Protein AF-A0A0L7LVU3-F1 (afdb_monomer_lite)

Sequence (121 aa):
KVVQPSPSNSGGHVGEEEDHNEGEGEHEEEEEHEEDDDVEDDDTYNKDDLEDEDLCKHNNGDCGDDKLCEYVGNRRVKCKCKEGYKLEGIECVELLSLASSSLNVIFNSFITIFVVILLIN

Foldseek 3Di:
DDDDDDDDPDDDDDDDDDDDDDDDDDDDDDDDDDDDDDDPPPPPPVVPPPPFDQCCVPPNVVLDDQWHWDRPTPSDIDTDGDPQWDDDPSDTHGPVVVVPPVVCVVVVVVVVVVVVVVVVD

Structure (mmCIF, N/CA/C/O backbone):
data_AF-A0A0L7LVU3-F1
#
_entry.id   AF-A0A0L7LVU3-F1
#
loop_
_atom_site.group_PDB
_atom_site.id
_atom_site.type_symbol
_atom_site.label_atom_id
_atom_site.label_alt_id
_atom_site.label_comp_id
_atom_site.label_asym_id
_atom_site.label_entity_id
_atom_site.label_seq_id
_atom_site.pdbx_PDB_ins_code
_atom_site.Cartn_x
_atom_site.Cartn_y
_atom_site.Cartn_z
_atom_site.occupancy
_atom_site.B_iso_or_equiv
_atom_site.auth_seq_id
_atom_site.auth_comp_id
_atom_site.auth_asym_id
_atom_site.auth_atom_id
_atom_site.pdbx_PDB_model_num
ATOM 1 N N . LYS A 1 1 ? 14.459 1.533 21.193 1.00 42.19 1 LYS A N 1
ATOM 2 C CA . LYS A 1 1 ? 14.838 1.702 19.772 1.00 42.19 1 LYS A CA 1
ATOM 3 C C . LYS A 1 1 ? 13.868 2.730 19.208 1.00 42.19 1 LYS A C 1
ATOM 5 O O . LYS A 1 1 ? 12.722 2.388 18.974 1.00 42.19 1 LYS A O 1
ATOM 10 N N . VAL A 1 2 ? 14.260 4.002 19.220 1.00 36.25 2 VAL A N 1
ATOM 11 C CA . VAL A 1 2 ? 13.403 5.119 18.800 1.00 36.25 2 VAL A CA 1
ATOM 12 C C . VAL A 1 2 ? 13.668 5.320 17.314 1.00 36.25 2 VAL A C 1
ATOM 14 O O . VAL A 1 2 ? 14.805 5.597 16.944 1.00 36.25 2 VAL A O 1
ATOM 17 N N . VAL A 1 3 ? 12.661 5.078 16.476 1.00 47.81 3 VAL A N 1
ATOM 18 C CA . VAL A 1 3 ? 12.715 5.379 15.041 1.00 47.81 3 VAL A CA 1
ATOM 19 C C . VAL A 1 3 ? 12.427 6.870 14.901 1.00 47.81 3 VAL A C 1
ATOM 21 O O . VAL A 1 3 ? 11.377 7.342 15.327 1.00 47.81 3 VAL A O 1
ATOM 24 N N . GLN A 1 4 ? 13.407 7.614 14.398 1.00 38.41 4 GLN A N 1
ATOM 25 C CA . GLN A 1 4 ? 13.242 9.017 14.033 1.00 38.41 4 GLN A CA 1
ATOM 26 C C . GLN A 1 4 ? 12.488 9.098 12.695 1.00 38.41 4 GLN A C 1
ATO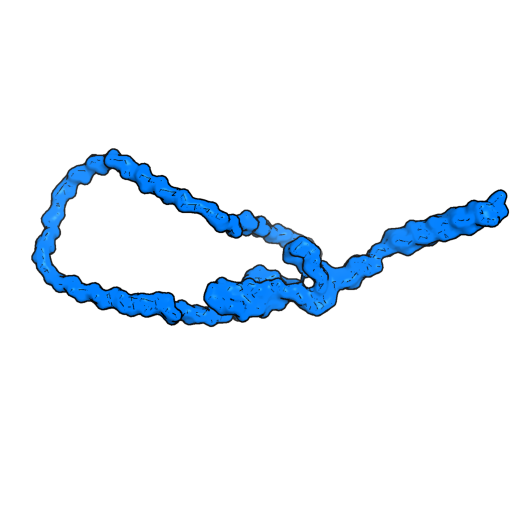M 28 O O . GLN A 1 4 ? 12.771 8.281 11.817 1.00 38.41 4 GLN A O 1
ATOM 33 N N . PRO A 1 5 ? 11.556 10.047 12.513 1.00 41.19 5 PRO A N 1
ATOM 34 C CA . PRO A 1 5 ? 10.924 10.273 11.221 1.00 41.19 5 PRO A CA 1
ATOM 35 C C . PRO A 1 5 ? 11.868 11.073 10.310 1.00 41.19 5 PRO A C 1
ATOM 37 O O . PRO A 1 5 ? 12.381 12.122 10.702 1.00 41.19 5 PRO A O 1
ATOM 40 N N . SER A 1 6 ? 12.108 10.564 9.102 1.00 41.38 6 SER A N 1
ATOM 41 C CA . SER A 1 6 ? 12.818 11.288 8.040 1.00 41.38 6 SER A CA 1
ATOM 42 C C . SER A 1 6 ? 11.919 12.380 7.443 1.00 41.38 6 SER A C 1
ATOM 44 O O . SER A 1 6 ? 10.699 12.206 7.403 1.00 41.38 6 SER A O 1
ATOM 46 N N . PRO A 1 7 ? 12.485 13.507 6.976 1.00 35.47 7 PRO A N 1
ATOM 47 C CA . PRO A 1 7 ? 11.702 14.631 6.484 1.00 35.47 7 PRO A CA 1
ATOM 48 C C . PRO A 1 7 ? 11.081 14.290 5.126 1.00 35.47 7 PRO A C 1
ATOM 50 O O . PRO A 1 7 ? 11.778 14.126 4.127 1.00 35.47 7 PRO A O 1
ATOM 53 N N . SER A 1 8 ? 9.755 14.200 5.086 1.00 37.16 8 SER A N 1
ATOM 54 C CA . SER A 1 8 ? 8.973 14.154 3.854 1.00 37.16 8 SER A CA 1
ATOM 55 C C . SER A 1 8 ? 9.000 15.536 3.199 1.00 37.16 8 SER A C 1
ATOM 57 O O . SER A 1 8 ? 8.233 16.422 3.585 1.00 37.16 8 SER A O 1
ATOM 59 N N . ASN A 1 9 ? 9.900 15.743 2.236 1.00 32.97 9 ASN A N 1
ATOM 60 C CA . ASN A 1 9 ? 9.872 16.937 1.401 1.00 32.97 9 ASN A CA 1
ATOM 61 C C . ASN A 1 9 ? 8.806 16.726 0.319 1.00 32.97 9 ASN A C 1
ATOM 63 O O . ASN A 1 9 ? 9.012 16.010 -0.657 1.00 32.97 9 ASN A O 1
ATOM 67 N N . SER A 1 10 ? 7.622 17.274 0.572 1.00 48.56 10 SER A N 1
ATOM 68 C CA . SER A 1 10 ? 6.469 17.207 -0.318 1.00 48.56 10 SER A CA 1
ATOM 69 C C . SER A 1 10 ? 6.575 18.333 -1.344 1.00 48.56 10 SER A C 1
ATOM 71 O O . SER A 1 10 ? 6.598 19.503 -0.965 1.00 48.56 10 SER A O 1
ATOM 73 N N . GLY A 1 11 ? 6.649 18.003 -2.632 1.00 32.62 11 GLY A N 1
ATOM 74 C CA . GLY A 1 11 ? 6.681 19.004 -3.696 1.00 32.62 11 GLY A CA 1
ATOM 75 C C . GLY A 1 11 ? 6.599 18.377 -5.080 1.00 32.62 11 GLY A C 1
ATOM 76 O O . GLY A 1 11 ? 7.585 17.865 -5.590 1.00 32.62 11 GLY A O 1
ATOM 77 N N . GLY A 1 12 ? 5.413 18.428 -5.680 1.00 32.09 12 GLY A N 1
ATOM 78 C CA . GLY A 1 12 ? 5.164 18.003 -7.056 1.00 32.09 12 GLY A CA 1
ATOM 79 C C . GLY A 1 12 ? 3.803 18.495 -7.535 1.00 32.09 12 GLY A C 1
ATOM 80 O O . GLY A 1 12 ? 2.928 17.693 -7.848 1.00 32.09 12 GLY A O 1
ATOM 81 N N . HIS A 1 13 ? 3.601 19.814 -7.488 1.00 33.75 13 HIS A N 1
ATOM 82 C CA . HIS A 1 13 ? 2.484 20.497 -8.141 1.00 33.75 13 HIS A CA 1
ATOM 83 C C . HIS A 1 13 ? 2.881 20.790 -9.596 1.00 33.75 13 HIS A C 1
ATOM 85 O O . HIS A 1 13 ? 4.022 21.162 -9.854 1.00 33.75 13 HIS A O 1
ATOM 91 N N . VAL A 1 14 ? 1.956 20.575 -10.530 1.00 48.34 14 VAL A N 1
ATOM 92 C CA . VAL A 1 14 ? 2.113 20.811 -11.975 1.00 48.34 14 VAL A CA 1
ATOM 93 C C . VAL A 1 14 ? 1.499 22.173 -12.330 1.00 48.34 14 VAL A C 1
ATOM 95 O O . VAL A 1 14 ? 0.395 22.454 -11.868 1.00 48.34 14 VAL A O 1
ATOM 98 N N . GLY 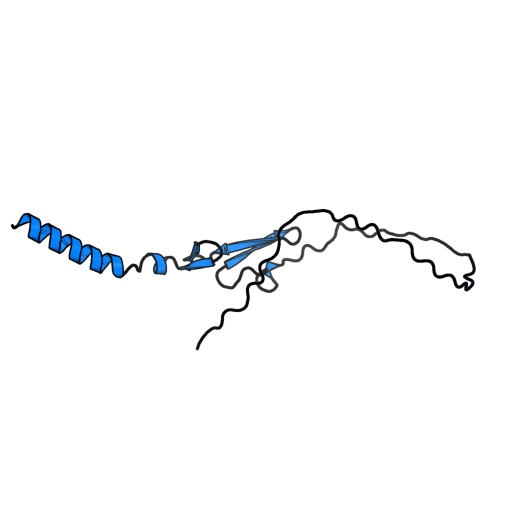A 1 15 ? 2.183 22.953 -13.180 1.00 34.47 15 GLY A N 1
ATOM 99 C CA . GLY A 1 15 ? 1.811 24.296 -13.681 1.00 34.47 15 GLY A CA 1
ATOM 100 C C . GLY A 1 15 ? 2.790 25.356 -13.150 1.00 34.47 15 GLY A C 1
ATOM 101 O O . GLY A 1 15 ? 3.162 25.266 -11.988 1.00 34.47 15 GLY A O 1
ATOM 102 N N . GLU A 1 16 ? 3.326 26.326 -13.889 1.00 35.53 16 GLU A N 1
ATOM 103 C CA . GLU A 1 16 ? 2.999 26.964 -15.172 1.00 35.53 16 GLU A CA 1
ATOM 104 C C . GLU A 1 16 ? 4.299 27.451 -15.859 1.00 35.53 16 GLU A C 1
ATOM 106 O O . GLU A 1 16 ? 5.384 27.395 -15.283 1.00 35.53 16 GLU A O 1
ATOM 111 N N . GLU A 1 17 ? 4.167 27.872 -17.116 1.00 45.94 17 GLU A N 1
ATOM 112 C CA . GLU A 1 17 ? 5.193 28.416 -18.014 1.00 45.94 17 GLU A CA 1
ATOM 113 C C . GLU A 1 17 ? 5.857 29.684 -17.445 1.00 45.94 17 GLU A C 1
ATOM 115 O O . GLU A 1 17 ? 5.153 30.606 -17.039 1.00 45.94 17 GLU A O 1
ATOM 120 N N . GLU A 1 18 ? 7.193 29.775 -17.477 1.00 40.38 18 GLU A N 1
ATOM 121 C CA . GLU A 1 18 ? 7.904 31.030 -17.196 1.00 40.38 18 GLU A CA 1
ATOM 122 C C . GLU A 1 18 ? 8.800 31.438 -18.372 1.00 40.38 18 GLU A C 1
ATOM 124 O O . GLU A 1 18 ? 9.892 30.909 -18.586 1.00 40.38 18 GLU A O 1
ATOM 129 N N . ASP A 1 19 ? 8.283 32.410 -19.119 1.00 44.22 19 ASP A N 1
ATOM 130 C CA . ASP A 1 19 ? 8.932 33.190 -20.166 1.00 44.22 19 ASP A CA 1
ATOM 131 C C . ASP A 1 19 ? 9.968 34.130 -19.514 1.00 44.22 19 ASP A C 1
ATOM 133 O O . ASP A 1 19 ? 9.607 35.083 -18.818 1.00 44.22 19 ASP A O 1
ATOM 137 N N . HIS A 1 20 ? 11.260 33.840 -19.681 1.00 43.03 20 HIS A N 1
ATOM 138 C CA . HIS A 1 20 ? 12.348 34.673 -19.161 1.00 43.03 20 HIS A CA 1
ATOM 139 C C . HIS A 1 20 ? 13.004 35.450 -20.304 1.00 43.03 20 HIS A C 1
ATOM 141 O O . HIS A 1 20 ? 13.822 34.939 -21.064 1.00 43.03 20 HIS A O 1
ATOM 147 N N . ASN A 1 21 ? 12.608 36.716 -20.396 1.00 41.31 21 ASN A N 1
ATOM 148 C CA . ASN A 1 21 ? 13.210 37.748 -21.223 1.00 41.31 21 ASN A CA 1
ATOM 149 C C . ASN A 1 21 ? 14.450 38.290 -20.486 1.00 41.31 21 ASN A C 1
ATOM 151 O O . ASN A 1 21 ? 14.302 38.975 -19.471 1.00 41.31 21 ASN A O 1
ATOM 155 N N . GLU A 1 22 ? 15.656 37.961 -20.952 1.00 41.78 22 GLU A N 1
ATOM 156 C CA . GLU A 1 22 ? 16.906 38.478 -20.385 1.00 41.78 22 GLU A CA 1
ATOM 157 C C . GLU A 1 22 ? 17.489 39.593 -21.254 1.00 41.78 22 GLU A C 1
ATOM 159 O O . GLU A 1 22 ? 17.585 39.495 -22.477 1.00 41.78 22 GLU A O 1
ATOM 164 N N . GLY A 1 23 ? 17.808 40.693 -20.571 1.00 35.44 23 GLY A N 1
ATOM 165 C CA . GLY A 1 23 ? 18.241 41.954 -21.143 1.00 35.44 23 GLY A CA 1
ATOM 166 C C . GLY A 1 23 ? 19.660 41.948 -21.703 1.00 35.44 23 GLY A C 1
ATOM 167 O O . GLY A 1 23 ? 20.516 41.140 -21.350 1.00 35.44 23 GLY A O 1
ATOM 168 N N . GLU A 1 24 ? 19.861 42.929 -22.574 1.00 38.97 24 GLU A N 1
ATOM 169 C CA . GLU A 1 24 ? 21.084 43.269 -23.289 1.00 38.97 24 GLU A CA 1
ATOM 170 C C . GLU A 1 24 ? 22.266 43.545 -22.345 1.00 38.97 24 GLU A C 1
ATOM 172 O O . GLU A 1 24 ? 22.164 44.309 -21.381 1.00 38.97 24 GLU A O 1
ATOM 177 N N . GLY A 1 25 ? 23.413 42.955 -22.673 1.00 35.31 25 GLY A N 1
ATOM 178 C CA . GLY A 1 25 ? 24.707 43.243 -22.069 1.00 35.31 25 GLY A CA 1
ATOM 179 C C . GLY A 1 25 ? 25.807 42.952 -23.082 1.00 35.31 25 GLY A C 1
ATOM 180 O O . GLY A 1 25 ? 26.192 41.803 -23.270 1.00 35.31 25 GLY A O 1
ATOM 181 N N . GLU A 1 26 ? 26.261 44.001 -23.762 1.00 40.28 26 GLU A N 1
ATOM 182 C CA . GLU A 1 26 ? 27.353 43.989 -24.733 1.00 40.28 26 GLU A CA 1
ATOM 183 C C . GLU A 1 26 ? 28.693 43.674 -24.048 1.00 40.28 26 GLU A C 1
ATOM 185 O O . GLU A 1 26 ? 29.073 44.326 -23.072 1.00 40.28 26 GLU A O 1
ATOM 190 N N . HIS A 1 27 ? 29.438 42.713 -24.594 1.00 35.81 27 HIS A N 1
ATOM 191 C CA . HIS A 1 27 ? 30.890 42.663 -24.450 1.00 35.81 27 HIS A CA 1
ATOM 192 C C . HIS A 1 27 ? 31.487 42.045 -25.719 1.00 35.81 27 HIS A C 1
ATOM 194 O O . HIS A 1 27 ? 31.446 40.834 -25.923 1.00 35.81 27 HIS A O 1
ATOM 200 N N . GLU A 1 28 ? 31.996 42.914 -26.587 1.00 47.41 28 GLU A N 1
ATOM 201 C CA . GLU A 1 28 ? 32.901 42.570 -27.683 1.00 47.41 28 GLU A CA 1
ATOM 202 C C . GLU A 1 28 ? 34.222 42.050 -27.088 1.00 47.41 28 GLU A C 1
ATOM 204 O O . GLU A 1 28 ? 34.665 42.594 -26.079 1.00 47.41 28 GLU A O 1
ATOM 209 N N . GLU A 1 29 ? 34.808 40.991 -27.658 1.00 39.94 29 GLU A N 1
ATOM 210 C CA . GLU A 1 29 ? 36.183 40.947 -28.196 1.00 39.94 29 GLU A CA 1
ATOM 211 C C . GLU A 1 29 ? 36.291 39.740 -29.158 1.00 39.94 29 GLU A C 1
ATOM 213 O O . GLU A 1 29 ? 35.720 38.675 -28.919 1.00 39.94 29 GLU A O 1
ATOM 218 N N . GLU A 1 30 ? 36.959 39.970 -30.287 1.00 45.22 30 GLU A N 1
ATOM 219 C CA . GLU A 1 30 ? 37.062 39.122 -31.479 1.00 45.22 30 GLU A CA 1
ATOM 220 C C . GLU A 1 30 ? 38.128 38.026 -31.320 1.00 45.22 30 GLU A C 1
ATOM 222 O O . GLU A 1 30 ? 39.229 38.336 -30.881 1.00 45.22 30 GLU A O 1
ATOM 227 N N . GLU A 1 31 ? 37.863 36.792 -31.762 1.00 44.59 31 GLU A N 1
ATOM 228 C CA . GLU A 1 31 ? 38.906 35.849 -32.203 1.00 44.59 31 GLU A CA 1
ATOM 229 C C . GLU A 1 31 ? 38.336 34.945 -33.317 1.00 44.59 31 GLU A C 1
ATOM 231 O O . GLU A 1 31 ? 37.207 34.454 -33.247 1.00 44.59 31 GLU A O 1
ATOM 236 N N . GLU A 1 32 ? 39.124 34.791 -34.375 1.00 46.72 32 GLU A N 1
ATOM 237 C CA . GLU A 1 32 ? 38.785 34.231 -35.685 1.00 46.72 32 GLU A CA 1
ATOM 238 C C . GLU A 1 32 ? 38.479 32.718 -35.627 1.00 46.72 32 GLU A C 1
ATOM 240 O O . GLU A 1 32 ? 39.290 31.931 -35.140 1.00 46.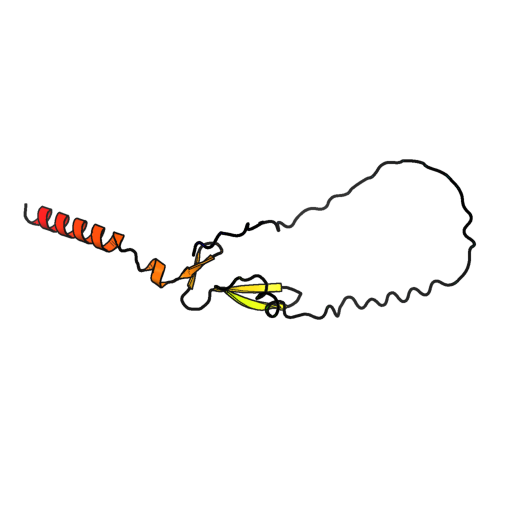72 32 GLU A O 1
ATOM 245 N N . HIS A 1 33 ? 37.342 32.285 -36.184 1.00 47.22 33 HIS A N 1
ATOM 246 C CA . HIS A 1 33 ? 37.056 30.869 -36.441 1.00 47.22 33 HIS A CA 1
ATOM 247 C C . HIS A 1 33 ? 36.833 30.650 -37.940 1.00 47.22 33 HIS A C 1
ATOM 249 O O . HIS A 1 33 ? 35.891 31.182 -38.522 1.00 47.22 33 HIS A O 1
ATOM 255 N N . GLU A 1 34 ? 37.754 29.899 -38.548 1.00 51.75 34 GLU A N 1
ATOM 256 C CA . GLU A 1 34 ? 37.738 29.500 -39.957 1.00 51.75 34 GLU A CA 1
ATOM 257 C C . GLU A 1 34 ? 36.473 28.688 -40.301 1.00 51.75 34 GLU A C 1
ATOM 259 O O . GLU A 1 34 ? 36.037 27.841 -39.517 1.00 51.75 34 GLU A O 1
ATOM 264 N N . GLU A 1 35 ? 35.884 28.975 -41.466 1.00 52.38 35 GLU A N 1
ATOM 265 C CA . GLU A 1 35 ? 34.776 28.215 -42.056 1.00 52.38 35 GLU A CA 1
ATOM 266 C C . GLU A 1 35 ? 35.275 26.898 -42.685 1.00 52.38 35 GLU A C 1
ATOM 268 O O . GLU A 1 35 ? 36.420 26.821 -43.130 1.00 52.38 35 GLU A O 1
ATOM 273 N N . ASP A 1 36 ? 34.348 25.932 -42.764 1.00 55.00 36 ASP A N 1
ATOM 274 C CA . ASP A 1 36 ? 34.314 24.721 -43.610 1.00 55.00 36 ASP A CA 1
ATOM 275 C C . ASP A 1 36 ? 34.576 23.370 -42.901 1.00 55.00 36 ASP A C 1
ATOM 277 O O . ASP A 1 36 ? 35.703 23.008 -42.572 1.00 55.00 36 ASP A O 1
ATOM 281 N N . ASP A 1 37 ? 33.500 22.605 -42.646 1.00 56.59 37 ASP A N 1
ATOM 282 C CA . ASP A 1 37 ? 33.189 21.356 -43.377 1.00 56.59 37 ASP A CA 1
ATOM 283 C C . ASP A 1 37 ? 32.113 20.498 -42.652 1.00 56.59 37 ASP A C 1
ATOM 285 O O . ASP A 1 37 ? 32.283 20.044 -41.522 1.00 56.59 37 ASP A O 1
ATOM 289 N N . ASP A 1 38 ? 31.009 20.273 -43.375 1.00 60.72 38 ASP A N 1
ATOM 290 C CA . ASP A 1 38 ? 30.031 19.173 -43.293 1.00 60.72 38 ASP A CA 1
ATOM 291 C C . ASP A 1 38 ? 29.166 18.974 -42.026 1.00 60.72 38 ASP A C 1
ATOM 293 O O . ASP A 1 38 ? 29.487 18.256 -41.079 1.00 60.72 38 ASP A O 1
ATOM 297 N N . VAL A 1 39 ? 27.945 19.520 -42.109 1.00 61.31 39 VAL A N 1
ATOM 298 C CA . VAL A 1 39 ? 26.773 19.099 -41.329 1.00 61.31 39 VAL A CA 1
ATOM 299 C C . VAL A 1 39 ? 26.332 17.708 -41.797 1.00 61.31 39 VAL A C 1
ATOM 301 O O . VAL A 1 39 ? 25.673 17.571 -42.826 1.00 61.31 39 VAL A O 1
ATOM 304 N N . GLU A 1 40 ? 26.649 16.683 -41.015 1.00 60.78 40 GLU A N 1
ATOM 305 C CA . GLU A 1 40 ? 25.912 15.415 -41.004 1.00 60.78 40 GLU A CA 1
ATOM 306 C C . GLU A 1 40 ? 25.051 15.404 -39.732 1.00 60.78 40 GLU A C 1
ATOM 308 O O . GLU A 1 40 ? 25.414 14.816 -38.711 1.00 60.78 40 GLU A O 1
ATOM 313 N N . ASP A 1 41 ? 23.916 16.108 -39.785 1.00 58.69 41 ASP A N 1
ATOM 314 C CA . ASP A 1 41 ? 22.829 15.972 -38.8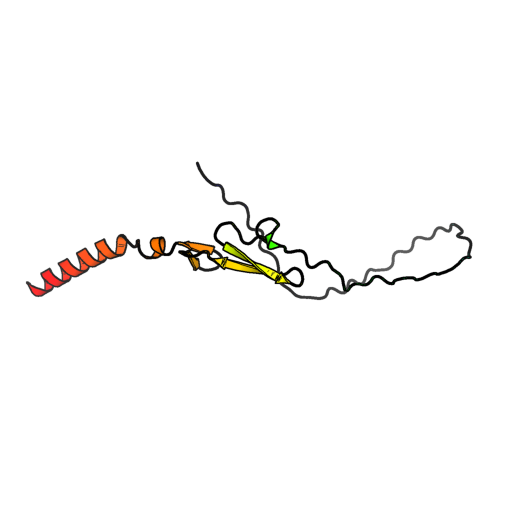10 1.00 58.69 41 ASP A CA 1
ATOM 315 C C . ASP A 1 41 ? 22.191 14.578 -38.979 1.00 58.69 41 ASP A C 1
ATOM 317 O O . ASP A 1 41 ? 21.118 14.430 -39.567 1.00 58.69 41 ASP A O 1
ATOM 321 N N . ASP A 1 42 ? 22.839 13.529 -38.466 1.00 60.41 42 ASP A N 1
ATOM 322 C CA . ASP A 1 42 ? 22.149 12.274 -38.140 1.00 60.41 42 ASP A CA 1
ATOM 323 C C . ASP A 1 42 ? 21.632 12.337 -36.701 1.00 60.41 42 ASP A C 1
ATOM 325 O O . ASP A 1 42 ? 22.016 11.571 -35.815 1.00 60.41 42 ASP A O 1
ATOM 329 N N . ASP A 1 43 ? 20.712 13.272 -36.469 1.00 63.50 43 ASP A N 1
ATOM 330 C CA . ASP A 1 43 ? 19.868 13.292 -35.280 1.00 63.50 43 ASP A CA 1
ATOM 331 C C . ASP A 1 43 ? 18.752 12.245 -35.404 1.00 63.50 43 ASP A C 1
ATOM 333 O O . ASP A 1 43 ? 17.566 12.528 -35.217 1.00 63.50 43 ASP A O 1
ATOM 337 N N . THR A 1 44 ? 19.108 10.984 -35.644 1.00 63.34 44 THR A N 1
ATOM 338 C CA . THR A 1 44 ? 18.191 9.875 -35.368 1.00 63.34 44 THR A CA 1
ATOM 339 C C . THR A 1 44 ? 18.322 9.465 -33.898 1.00 63.34 44 THR A C 1
ATOM 341 O O . THR A 1 44 ? 18.575 8.309 -33.552 1.00 63.34 44 THR A O 1
ATOM 344 N N . TYR A 1 45 ? 18.102 10.422 -32.989 1.00 57.47 45 TYR A N 1
ATOM 345 C CA . TYR A 1 45 ? 17.694 10.097 -31.626 1.00 57.47 45 TYR A CA 1
ATOM 346 C C . TYR A 1 45 ? 16.284 9.514 -31.707 1.00 57.47 45 TYR A C 1
ATOM 348 O O . TYR A 1 45 ? 15.291 10.239 -31.618 1.00 57.47 45 TYR A O 1
ATOM 356 N N . ASN A 1 46 ? 16.192 8.194 -31.871 1.00 60.72 46 ASN A N 1
ATOM 357 C CA . ASN A 1 46 ? 14.965 7.446 -31.624 1.00 60.72 46 ASN A CA 1
ATOM 358 C C . ASN A 1 46 ? 14.564 7.669 -30.154 1.00 60.72 46 ASN A C 1
ATOM 360 O O . ASN A 1 46 ? 14.989 6.950 -29.254 1.00 60.72 46 ASN A O 1
ATOM 364 N N . LYS A 1 47 ? 13.770 8.716 -29.904 1.00 57.00 47 LYS A N 1
ATOM 365 C CA . LYS A 1 47 ? 13.233 9.100 -28.587 1.00 57.00 47 LYS A CA 1
ATOM 366 C C . LYS A 1 47 ? 12.209 8.100 -28.034 1.00 57.00 47 LYS A C 1
ATOM 368 O O . LYS A 1 47 ? 11.717 8.303 -26.925 1.00 57.00 47 LYS A O 1
ATOM 373 N N . ASP A 1 48 ? 11.902 7.046 -28.784 1.00 62.28 48 ASP A N 1
ATOM 374 C CA . ASP A 1 48 ? 10.789 6.142 -28.503 1.00 62.28 48 ASP A CA 1
ATOM 375 C C . ASP A 1 48 ? 11.190 4.836 -27.807 1.00 62.28 48 ASP A C 1
ATOM 377 O O . ASP A 1 48 ? 10.314 4.140 -27.303 1.00 62.28 48 ASP A O 1
ATOM 381 N N . ASP A 1 49 ? 12.486 4.556 -27.655 1.00 59.88 49 ASP A N 1
ATOM 382 C CA . ASP A 1 49 ? 12.971 3.418 -26.865 1.00 59.88 49 ASP A CA 1
ATOM 383 C C . ASP A 1 49 ? 13.618 3.906 -25.561 1.00 59.88 49 ASP A C 1
ATOM 385 O O . ASP A 1 49 ? 14.745 3.560 -25.207 1.00 59.88 49 ASP A O 1
ATOM 389 N N . LEU A 1 50 ? 12.888 4.743 -24.814 1.00 65.50 50 LEU A N 1
ATOM 390 C CA . LEU A 1 50 ? 13.125 4.851 -23.377 1.00 65.50 50 LEU A CA 1
ATOM 391 C C . LEU A 1 50 ? 12.784 3.487 -22.789 1.00 65.50 50 LEU A C 1
ATOM 393 O O . LEU A 1 50 ? 11.611 3.192 -22.568 1.00 65.50 50 LEU A O 1
ATOM 397 N N . GLU A 1 51 ? 13.807 2.657 -22.595 1.00 69.88 51 GLU A N 1
ATOM 398 C CA . GLU A 1 51 ? 13.705 1.383 -21.897 1.00 69.88 51 GLU A CA 1
ATOM 399 C C . GLU A 1 51 ? 12.799 1.569 -20.675 1.00 69.88 51 GLU A C 1
ATOM 401 O O . GLU A 1 51 ? 13.108 2.333 -19.755 1.00 69.88 51 GLU A O 1
ATOM 406 N N . ASP A 1 52 ? 11.620 0.946 -20.729 1.00 82.06 52 ASP A N 1
ATOM 407 C CA . ASP A 1 52 ? 10.564 1.082 -19.731 1.00 82.06 52 ASP A CA 1
ATOM 408 C C . ASP A 1 52 ? 10.978 0.272 -18.495 1.00 82.06 52 ASP A C 1
ATOM 410 O O . ASP A 1 52 ? 10.487 -0.830 -18.238 1.00 82.06 52 ASP A O 1
ATOM 414 N N . GLU A 1 53 ? 12.001 0.767 -17.795 1.00 89.12 53 GLU A N 1
ATOM 415 C CA . GLU A 1 53 ? 12.589 0.098 -16.648 1.00 89.12 53 GLU A CA 1
ATOM 416 C C . GLU A 1 53 ? 11.552 0.012 -15.529 1.00 89.12 53 GLU A C 1
ATOM 418 O O . GLU A 1 53 ? 10.973 1.008 -15.094 1.00 89.12 53 GLU A O 1
ATOM 423 N N . ASP A 1 54 ? 11.339 -1.208 -15.041 1.00 92.94 54 ASP A N 1
ATOM 424 C CA . ASP A 1 54 ? 10.453 -1.480 -13.918 1.00 92.94 54 ASP A CA 1
ATOM 425 C C . ASP A 1 54 ? 10.982 -0.814 -12.639 1.00 92.94 54 ASP A C 1
ATOM 427 O O . ASP A 1 54 ? 11.812 -1.369 -11.910 1.00 92.94 54 ASP A O 1
ATOM 431 N N . LEU A 1 55 ? 10.451 0.377 -12.358 1.00 94.75 55 LEU A N 1
ATOM 432 C CA . LEU A 1 55 ? 10.803 1.191 -11.197 1.00 94.75 55 LEU A CA 1
ATOM 433 C C . LEU A 1 55 ? 10.528 0.482 -9.864 1.00 94.75 55 LEU A C 1
ATOM 435 O O . LEU A 1 55 ? 11.131 0.842 -8.858 1.00 94.75 55 LEU A O 1
ATOM 439 N N . CYS A 1 56 ? 9.669 -0.544 -9.820 1.00 96.75 56 CYS A N 1
ATOM 440 C CA . CYS A 1 56 ? 9.416 -1.282 -8.583 1.00 96.75 56 CYS A CA 1
ATOM 441 C C . CYS A 1 56 ? 10.617 -2.126 -8.137 1.00 96.75 56 CYS A C 1
ATOM 443 O O . CYS A 1 56 ? 10.711 -2.482 -6.960 1.00 96.75 56 CYS A O 1
ATOM 445 N N . LYS A 1 57 ? 11.557 -2.427 -9.042 1.00 95.81 57 LYS A N 1
ATOM 446 C CA . LYS A 1 57 ? 12.795 -3.151 -8.708 1.00 95.81 57 LYS A CA 1
ATOM 447 C C . LYS A 1 57 ? 13.753 -2.319 -7.861 1.00 95.81 57 LYS A C 1
ATOM 449 O O . LYS A 1 57 ? 14.556 -2.891 -7.124 1.00 95.81 57 LYS A O 1
ATOM 454 N N . HIS A 1 58 ? 13.639 -0.995 -7.925 1.00 94.88 58 HIS A N 1
ATOM 455 C CA . HIS A 1 58 ? 14.485 -0.060 -7.190 1.00 94.88 58 HIS A CA 1
ATOM 456 C C . HIS A 1 58 ? 13.669 0.640 -6.110 1.00 94.88 58 HIS A C 1
ATOM 458 O O . HIS A 1 58 ? 12.662 1.278 -6.393 1.00 94.88 58 HIS A O 1
ATOM 464 N N . ASN A 1 59 ? 14.085 0.498 -4.851 1.00 95.69 59 ASN A N 1
ATOM 465 C CA . ASN A 1 59 ? 13.423 1.109 -3.690 1.00 95.69 59 ASN A CA 1
ATOM 466 C C . ASN A 1 59 ? 11.886 0.927 -3.642 1.00 95.69 59 ASN A C 1
ATOM 468 O O . ASN A 1 59 ? 11.169 1.810 -3.177 1.00 95.69 59 ASN A O 1
ATOM 472 N N . ASN A 1 60 ? 11.363 -0.195 -4.161 1.00 96.12 60 ASN A N 1
ATOM 473 C CA . ASN A 1 60 ? 9.919 -0.447 -4.271 1.00 96.12 60 ASN A CA 1
ATOM 474 C C . ASN A 1 60 ? 9.155 0.712 -4.955 1.00 96.12 60 ASN A C 1
ATOM 476 O O . ASN A 1 60 ? 8.043 1.038 -4.543 1.00 96.12 60 ASN A O 1
ATOM 480 N N . GLY A 1 61 ? 9.765 1.388 -5.937 1.00 95.69 61 GLY A N 1
ATOM 481 C CA . GLY A 1 61 ? 9.177 2.550 -6.609 1.00 95.69 61 GLY A CA 1
ATOM 482 C C . GLY A 1 61 ? 8.819 3.705 -5.667 1.00 95.69 61 GLY A C 1
ATOM 483 O O . GLY A 1 61 ? 7.832 4.391 -5.911 1.00 95.69 61 GLY A O 1
ATOM 484 N N . ASP A 1 62 ? 9.555 3.876 -4.562 1.00 95.38 62 ASP A N 1
ATOM 485 C CA . ASP A 1 62 ? 9.280 4.864 -3.504 1.00 95.38 62 ASP A CA 1
ATOM 486 C C . ASP A 1 62 ? 7.943 4.663 -2.759 1.00 95.38 62 ASP A C 1
ATOM 488 O O . ASP A 1 62 ? 7.498 5.518 -1.993 1.00 95.38 62 ASP A O 1
ATOM 492 N N . CYS A 1 63 ? 7.301 3.499 -2.905 1.00 95.06 63 CYS A N 1
ATOM 493 C CA . CYS A 1 63 ? 6.015 3.231 -2.262 1.00 95.06 63 CYS A CA 1
ATOM 494 C C . CYS A 1 63 ? 6.089 3.098 -0.729 1.00 95.06 63 CYS A C 1
ATOM 496 O O . CYS A 1 63 ? 5.060 3.236 -0.063 1.00 95.06 63 CYS A O 1
ATOM 498 N N . GLY A 1 64 ? 7.270 2.831 -0.168 1.00 92.94 64 GLY A N 1
ATOM 499 C CA . GLY A 1 64 ? 7.443 2.468 1.241 1.00 92.94 64 GLY A CA 1
ATOM 500 C C . GLY A 1 64 ? 7.170 0.985 1.522 1.00 92.94 64 GLY A C 1
ATOM 501 O O . GLY A 1 64 ? 6.725 0.232 0.652 1.00 92.94 64 GLY A O 1
ATOM 502 N N . ASP A 1 65 ? 7.466 0.549 2.747 1.00 92.56 65 ASP A N 1
ATOM 503 C CA . ASP A 1 65 ? 7.455 -0.871 3.133 1.00 92.56 65 ASP A CA 1
ATOM 504 C C . ASP A 1 65 ? 6.052 -1.435 3.399 1.00 92.56 65 ASP A C 1
ATOM 506 O O . ASP A 1 65 ? 5.848 -2.648 3.361 1.00 92.56 65 ASP A O 1
ATOM 510 N N . ASP A 1 66 ? 5.066 -0.587 3.672 1.00 92.00 66 ASP A N 1
ATOM 511 C CA . ASP A 1 66 ? 3.665 -0.933 3.945 1.00 92.00 66 ASP A CA 1
ATOM 512 C C . ASP A 1 66 ? 2.825 -1.097 2.661 1.00 92.00 66 ASP A C 1
ATOM 514 O O . ASP A 1 66 ? 1.646 -1.470 2.708 1.00 92.00 66 ASP A O 1
ATOM 518 N N . LYS A 1 67 ? 3.443 -0.865 1.495 1.00 96.19 67 LYS A N 1
ATOM 519 C CA . LYS A 1 67 ? 2.786 -0.827 0.187 1.00 96.19 67 LYS A CA 1
ATOM 520 C C . LYS A 1 67 ? 3.400 -1.814 -0.811 1.00 96.19 67 LYS A C 1
ATOM 522 O O . LYS A 1 67 ? 4.567 -2.191 -0.745 1.00 96.19 67 LYS A O 1
ATOM 527 N N . LEU A 1 68 ? 2.567 -2.261 -1.740 1.00 96.94 68 LEU A N 1
ATOM 528 C CA . LEU A 1 68 ? 2.911 -3.023 -2.930 1.00 96.94 68 LEU A CA 1
ATOM 529 C C . LEU A 1 68 ? 3.084 -2.045 -4.090 1.00 96.94 68 LEU A C 1
ATOM 531 O O . LEU A 1 68 ? 2.165 -1.268 -4.369 1.00 96.94 68 LEU A O 1
ATOM 535 N N . CYS A 1 69 ? 4.235 -2.105 -4.753 1.00 97.62 69 CYS A N 1
ATOM 536 C CA . CYS A 1 69 ? 4.490 -1.365 -5.979 1.00 97.62 69 CYS A CA 1
ATOM 537 C C . CYS A 1 69 ? 3.980 -2.142 -7.198 1.00 97.62 69 CYS A C 1
ATOM 539 O O . CYS A 1 69 ? 4.219 -3.342 -7.336 1.00 97.62 69 CYS A O 1
ATOM 541 N N . GLU A 1 70 ? 3.268 -1.447 -8.080 1.00 97.44 70 GLU A N 1
ATOM 542 C CA . GLU A 1 70 ? 2.834 -1.928 -9.389 1.00 97.44 70 GLU A CA 1
ATOM 543 C C . GLU A 1 70 ? 3.359 -0.969 -10.460 1.00 97.44 70 GLU A C 1
ATOM 545 O O . GLU A 1 70 ? 2.960 0.197 -10.501 1.00 97.44 70 GLU A O 1
ATOM 550 N N . TYR A 1 71 ? 4.244 -1.453 -11.329 1.00 96.62 71 TYR A N 1
ATOM 551 C CA . TYR A 1 71 ? 4.727 -0.679 -12.463 1.00 96.62 71 TYR A CA 1
ATOM 552 C C . TYR A 1 71 ? 3.648 -0.604 -13.542 1.00 96.62 71 TYR A C 1
ATOM 554 O O . TYR A 1 71 ? 3.123 -1.632 -13.968 1.00 96.62 71 TYR A O 1
ATOM 562 N N . VAL A 1 72 ? 3.293 0.610 -13.967 1.00 95.12 72 VAL A N 1
ATOM 563 C CA . VAL A 1 72 ? 2.223 0.846 -14.957 1.00 95.12 72 VAL A CA 1
ATOM 564 C C . VAL A 1 72 ? 2.750 1.435 -16.270 1.00 95.12 72 VAL A C 1
ATOM 566 O O . VAL A 1 72 ? 1.966 1.929 -17.083 1.00 95.12 72 VAL A O 1
ATOM 569 N N . GLY A 1 73 ? 4.069 1.378 -16.468 1.00 91.50 73 GLY A N 1
ATOM 570 C CA . GLY A 1 73 ? 4.763 1.849 -17.661 1.00 91.50 73 GLY A CA 1
ATOM 571 C C . GLY A 1 73 ? 4.930 3.364 -17.741 1.00 91.50 73 GLY A C 1
ATOM 572 O O . GLY A 1 73 ? 4.325 4.137 -16.985 1.00 91.50 73 GLY A O 1
ATOM 573 N N . ASN A 1 74 ? 5.754 3.795 -18.691 1.00 89.75 74 ASN A N 1
ATOM 574 C CA . ASN A 1 74 ? 6.129 5.189 -18.931 1.00 89.75 74 ASN A CA 1
ATOM 575 C C . ASN A 1 74 ? 6.710 5.860 -17.680 1.00 89.75 74 ASN A C 1
ATOM 577 O O . ASN A 1 74 ? 6.327 6.982 -17.341 1.00 89.75 74 ASN A O 1
ATOM 581 N N . ARG A 1 75 ? 7.591 5.158 -16.957 1.00 89.25 75 ARG A N 1
ATOM 582 C CA . ARG A 1 75 ? 8.192 5.621 -15.693 1.00 89.25 75 ARG A CA 1
ATOM 583 C C . ARG A 1 75 ? 7.164 5.974 -14.609 1.00 89.25 75 ARG A C 1
ATOM 585 O O . ARG A 1 75 ? 7.385 6.875 -13.803 1.00 89.25 75 ARG A O 1
ATOM 592 N N . ARG A 1 76 ? 6.023 5.275 -14.572 1.00 92.81 76 ARG A N 1
ATOM 593 C CA . ARG A 1 76 ? 4.977 5.464 -13.553 1.00 92.81 76 ARG A CA 1
ATOM 594 C C . ARG A 1 76 ? 4.767 4.208 -12.721 1.00 92.81 76 ARG A C 1
ATOM 596 O O . ARG A 1 76 ? 4.781 3.087 -13.227 1.00 92.81 76 ARG A O 1
ATOM 603 N N . VAL A 1 77 ? 4.479 4.424 -11.443 1.00 96.25 77 VAL A N 1
ATOM 604 C CA . VAL A 1 77 ? 4.179 3.381 -10.458 1.00 96.25 77 VAL A CA 1
ATOM 605 C C . VAL A 1 77 ? 2.850 3.653 -9.770 1.00 96.25 77 VAL A C 1
ATOM 607 O O . VAL A 1 77 ? 2.404 4.794 -9.644 1.00 96.25 77 VAL A O 1
ATOM 610 N N . LYS A 1 78 ? 2.216 2.587 -9.292 1.00 96.31 78 LYS A N 1
ATOM 611 C CA . LYS A 1 78 ? 1.037 2.633 -8.437 1.00 96.31 78 LYS A CA 1
ATOM 612 C C . LYS A 1 78 ? 1.337 1.910 -7.130 1.00 96.31 78 LYS A C 1
ATOM 614 O O . LYS A 1 78 ? 1.660 0.729 -7.132 1.00 96.31 78 LYS A O 1
ATOM 619 N N . CYS A 1 79 ? 1.162 2.609 -6.014 1.00 96.56 79 CYS A N 1
ATOM 620 C CA . CYS A 1 79 ? 1.347 2.050 -4.679 1.00 96.56 79 CYS A CA 1
ATOM 621 C C . CYS A 1 79 ? -0.000 1.623 -4.086 1.00 96.56 79 CYS A C 1
ATOM 623 O O . CYS A 1 79 ? -0.953 2.406 -4.066 1.00 96.56 79 CYS A O 1
ATOM 625 N N . LYS A 1 80 ? -0.093 0.389 -3.586 1.00 96.06 80 LYS A N 1
ATOM 626 C CA . LYS A 1 80 ? -1.301 -0.149 -2.933 1.00 96.06 80 LYS A CA 1
ATOM 627 C C . LYS A 1 80 ? -0.966 -0.661 -1.541 1.00 96.06 80 LYS A C 1
ATOM 629 O O . LYS A 1 80 ? 0.056 -1.308 -1.380 1.00 96.06 80 LYS A O 1
ATOM 634 N N . CYS A 1 81 ? -1.824 -0.441 -0.549 1.00 97.12 81 CYS A N 1
ATOM 635 C CA . CYS A 1 81 ? -1.610 -1.024 0.777 1.00 97.12 81 CYS A CA 1
ATOM 636 C C . CYS A 1 81 ? -1.560 -2.556 0.718 1.00 97.12 81 CYS A C 1
ATOM 638 O O . CYS A 1 81 ? -2.322 -3.179 -0.028 1.00 97.12 81 CYS A O 1
ATOM 640 N N . LYS A 1 82 ? -0.667 -3.152 1.514 1.00 95.56 82 LYS A N 1
ATOM 641 C CA . LYS A 1 82 ? -0.619 -4.605 1.713 1.00 95.56 82 LYS A CA 1
ATOM 642 C C . LYS A 1 82 ? -1.908 -5.115 2.365 1.00 95.56 82 LYS A C 1
ATOM 644 O O . LYS A 1 82 ? -2.649 -4.366 3.005 1.00 95.56 82 LYS A O 1
ATOM 649 N N . GLU A 1 83 ? -2.174 -6.410 2.210 1.00 92.69 83 GLU A N 1
ATOM 650 C CA . GLU A 1 83 ? -3.299 -7.062 2.882 1.00 92.69 83 GLU A CA 1
ATOM 651 C C . GLU A 1 83 ? -3.204 -6.874 4.406 1.00 92.69 83 GLU A C 1
ATOM 653 O O . GLU A 1 83 ? -2.118 -6.910 4.980 1.00 92.69 83 GLU A O 1
ATOM 658 N N . GLY A 1 84 ? -4.343 -6.630 5.058 1.00 89.19 84 GLY A N 1
ATOM 659 C CA . GLY A 1 84 ? -4.386 -6.305 6.487 1.00 89.19 84 GLY A CA 1
ATOM 660 C C . GLY A 1 84 ? -4.239 -4.815 6.807 1.00 89.19 84 GLY A C 1
ATOM 661 O O . GLY A 1 84 ? -4.431 -4.441 7.963 1.00 89.19 84 GLY A O 1
ATOM 662 N N . TYR A 1 85 ? -3.985 -3.962 5.809 1.00 92.19 85 TYR A N 1
ATOM 663 C CA . TYR A 1 85 ? -3.903 -2.511 5.966 1.00 92.19 85 TYR A CA 1
ATOM 664 C C . TYR A 1 85 ? -5.004 -1.778 5.187 1.00 92.19 85 TYR A C 1
ATOM 666 O O . TYR A 1 85 ? -5.521 -2.262 4.179 1.00 92.19 85 TYR A O 1
ATOM 674 N N . LYS A 1 86 ? -5.349 -0.573 5.645 1.00 90.75 86 LYS A N 1
ATOM 675 C CA . LYS A 1 86 ? -6.269 0.361 4.988 1.00 90.75 86 LYS A CA 1
ATOM 676 C C . LYS A 1 86 ? -5.567 1.692 4.745 1.00 90.75 86 LYS A C 1
ATOM 678 O O . LYS A 1 86 ? -4.835 2.159 5.608 1.00 90.75 86 LYS A O 1
ATOM 683 N N . LEU A 1 87 ? -5.834 2.314 3.598 1.00 91.62 87 LEU A N 1
ATOM 684 C CA . LEU A 1 87 ? -5.338 3.656 3.303 1.00 91.62 87 LEU A CA 1
ATOM 685 C C . LEU A 1 87 ? -6.074 4.697 4.161 1.00 91.62 87 LEU A C 1
ATOM 687 O O . LEU A 1 87 ? -7.302 4.812 4.083 1.00 91.62 87 LEU A O 1
ATOM 691 N N . GLU A 1 88 ? -5.320 5.457 4.947 1.00 89.94 88 GLU A N 1
ATOM 692 C CA . GLU A 1 88 ? -5.793 6.589 5.739 1.00 89.94 88 GLU A CA 1
ATOM 693 C C . GLU A 1 88 ? -4.950 7.821 5.382 1.00 89.94 88 GLU A C 1
ATOM 695 O O . GLU A 1 88 ? -3.773 7.929 5.718 1.00 89.94 88 GLU A O 1
ATOM 700 N N . GLY A 1 89 ? -5.532 8.728 4.592 1.00 88.38 89 GLY A N 1
ATOM 701 C CA . GLY A 1 89 ? -4.768 9.798 3.949 1.00 88.38 89 GLY A CA 1
ATOM 702 C C . GLY A 1 89 ? -3.776 9.233 2.926 1.00 88.38 89 GLY A C 1
ATOM 703 O O . GLY A 1 89 ? -4.187 8.810 1.846 1.00 88.38 89 GLY A O 1
ATOM 704 N N . ILE A 1 90 ? -2.486 9.229 3.276 1.00 85.31 90 ILE A N 1
ATOM 705 C CA . ILE A 1 90 ? -1.379 8.721 2.440 1.00 85.31 90 ILE A CA 1
ATOM 706 C C . ILE A 1 90 ? -0.661 7.499 3.043 1.00 85.31 90 ILE A C 1
ATOM 708 O O . ILE A 1 90 ? 0.215 6.915 2.395 1.00 85.31 90 ILE A O 1
ATOM 712 N N . GLU A 1 91 ? -1.025 7.103 4.264 1.00 90.69 91 GLU A N 1
ATOM 713 C CA . GLU A 1 91 ? -0.392 6.014 5.016 1.00 90.69 91 GLU A CA 1
ATOM 714 C C . GLU A 1 91 ? -1.278 4.765 5.027 1.00 90.69 91 GLU A C 1
ATOM 716 O O . GLU A 1 91 ? -2.509 4.861 4.989 1.00 90.69 91 GLU A O 1
ATOM 721 N N . CYS A 1 92 ? -0.667 3.579 5.075 1.00 94.44 92 CYS A N 1
ATOM 722 C CA . CYS A 1 92 ? -1.403 2.339 5.278 1.00 94.44 92 CYS A CA 1
ATOM 723 C C . CYS A 1 92 ? -1.417 1.990 6.770 1.00 94.44 92 CYS A C 1
ATOM 725 O O . CYS A 1 92 ? -0.383 1.738 7.381 1.00 94.44 92 CYS A O 1
ATOM 727 N N . VAL A 1 93 ? -2.612 1.937 7.356 1.00 91.19 93 VAL A N 1
ATOM 728 C CA . VAL A 1 93 ? -2.830 1.655 8.782 1.00 91.19 93 VAL A CA 1
ATOM 729 C C . VAL A 1 93 ? -3.386 0.244 8.955 1.00 91.19 93 VAL A C 1
ATOM 731 O O . VAL A 1 93 ? -4.275 -0.175 8.212 1.00 91.19 93 VAL A O 1
ATOM 734 N N . GLU A 1 94 ? -2.882 -0.506 9.938 1.00 90.44 94 GLU A N 1
ATOM 735 C CA . GLU A 1 94 ? -3.350 -1.867 10.224 1.00 90.44 94 GLU A CA 1
ATOM 736 C C . GLU A 1 94 ? -4.837 -1.898 10.594 1.00 90.44 94 GLU A C 1
ATOM 738 O O . GLU A 1 94 ? -5.291 -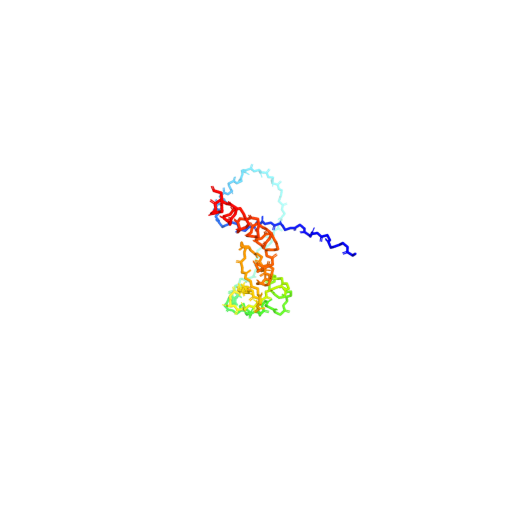1.203 11.505 1.00 90.44 94 GLU A O 1
ATOM 743 N N . LEU A 1 95 ? -5.593 -2.792 9.957 1.00 82.50 95 LEU A N 1
ATOM 744 C CA . LEU A 1 95 ? -7.024 -2.984 10.203 1.00 82.50 95 LEU A CA 1
ATOM 745 C C . LEU A 1 95 ? -7.335 -3.354 11.662 1.00 82.50 95 LEU A C 1
ATOM 747 O O . LEU A 1 95 ? -8.355 -2.934 12.207 1.00 82.50 95 LEU A O 1
ATOM 751 N N . LEU A 1 96 ? -6.448 -4.106 12.318 1.00 75.00 96 LEU A N 1
ATOM 752 C CA . LEU A 1 96 ? -6.591 -4.493 13.728 1.00 75.00 96 LEU A CA 1
ATOM 753 C C . LEU A 1 96 ? -6.416 -3.302 14.686 1.00 75.00 96 LEU A C 1
ATOM 755 O O . LEU A 1 96 ? -7.001 -3.290 15.774 1.00 75.00 96 LEU A O 1
ATOM 759 N N . SER A 1 97 ? -5.672 -2.276 14.265 1.00 64.81 97 SER A N 1
ATOM 760 C CA . SER A 1 97 ? -5.517 -1.034 15.027 1.00 64.81 97 SER A CA 1
ATOM 761 C C . SER A 1 97 ? -6.846 -0.272 15.104 1.00 64.81 97 SER A C 1
ATOM 763 O O . SER A 1 97 ? -7.241 0.194 16.172 1.00 64.81 97 SER A O 1
ATOM 765 N N . LEU A 1 98 ? -7.625 -0.273 14.015 1.00 61.66 98 LEU A N 1
ATOM 766 C CA . LEU A 1 98 ? -8.949 0.363 13.956 1.00 61.66 98 LEU A CA 1
ATOM 767 C C . LEU A 1 98 ? -10.000 -0.334 14.843 1.00 61.66 98 LEU A C 1
ATOM 769 O O . LEU A 1 98 ? -10.949 0.305 15.299 1.00 61.66 98 LEU A O 1
ATOM 773 N N . ALA A 1 99 ? -9.834 -1.630 15.125 1.00 62.59 99 ALA A N 1
ATOM 774 C CA . ALA A 1 99 ? -10.735 -2.392 15.995 1.00 62.59 99 ALA A CA 1
ATOM 775 C C . ALA A 1 99 ? -10.400 -2.256 17.493 1.00 62.59 99 ALA A C 1
ATOM 777 O O . ALA A 1 99 ? -11.254 -2.507 18.345 1.00 62.59 99 ALA A O 1
ATOM 778 N N . SER A 1 100 ? -9.187 -1.814 17.835 1.00 59.47 100 SER A N 1
ATOM 779 C CA . SER A 1 100 ? -8.679 -1.769 19.215 1.00 59.47 100 SER A CA 1
ATOM 780 C C . SER A 1 100 ? -9.091 -0.505 19.970 1.00 59.47 100 SER A C 1
ATOM 782 O O . SER A 1 100 ? -8.339 0.029 20.786 1.00 59.47 100 SER A O 1
ATOM 784 N N . SER A 1 101 ? -10.316 -0.028 19.740 1.00 58.09 101 SER A N 1
ATOM 785 C CA . SER A 1 101 ? -10.910 1.053 20.525 1.00 58.09 101 SER A CA 1
ATOM 786 C C . SER A 1 101 ? -11.258 0.551 21.934 1.00 58.09 101 SER A C 1
ATOM 788 O O . SER A 1 101 ? -12.424 0.441 22.307 1.00 58.09 101 SER A O 1
ATOM 790 N N . SER A 1 102 ? -10.243 0.259 22.746 1.00 61.50 102 SER A N 1
ATOM 791 C CA . SER A 1 102 ? -10.348 -0.110 24.165 1.00 61.50 102 SER A CA 1
ATOM 792 C C . SER A 1 102 ? -11.130 0.930 24.980 1.00 61.50 102 SER A C 1
ATOM 794 O O . SER A 1 102 ? -11.708 0.613 26.017 1.00 61.50 102 SER A O 1
ATOM 796 N N . LEU A 1 103 ? -11.222 2.164 24.475 1.00 58.81 103 LEU A N 1
ATOM 797 C CA . LEU A 1 103 ? -12.066 3.223 25.021 1.00 58.81 103 LEU A CA 1
ATOM 798 C C . LEU A 1 103 ? -13.566 2.937 24.832 1.00 58.81 103 LEU A C 1
ATOM 800 O O . LEU A 1 103 ? -14.338 3.145 25.765 1.00 58.81 103 LEU A O 1
ATOM 804 N N . ASN A 1 104 ? -13.990 2.371 23.696 1.00 64.31 104 ASN A N 1
ATOM 805 C CA . ASN A 1 104 ? -15.403 2.073 23.436 1.00 64.31 104 ASN A CA 1
ATOM 806 C C . ASN A 1 104 ? -15.966 1.049 24.422 1.00 64.31 104 ASN A C 1
ATOM 808 O O . ASN A 1 104 ? -17.137 1.141 24.769 1.00 64.31 104 ASN A O 1
ATOM 812 N N . VAL A 1 105 ? -15.155 0.108 24.912 1.00 71.62 105 VAL A N 1
ATOM 813 C CA . VAL A 1 105 ? -15.605 -0.899 25.888 1.00 71.62 105 VAL A CA 1
ATOM 814 C C . VAL A 1 105 ? -15.878 -0.262 27.250 1.00 71.62 105 VAL A C 1
ATOM 816 O O . VAL A 1 105 ? -16.908 -0.532 27.866 1.00 71.62 105 VAL A O 1
ATOM 819 N N . ILE A 1 106 ? -14.994 0.629 27.704 1.00 74.38 106 ILE A N 1
ATOM 820 C CA . ILE A 1 106 ? -15.141 1.314 28.993 1.00 74.38 106 ILE A CA 1
ATOM 821 C C . ILE A 1 106 ? -16.321 2.293 28.938 1.00 74.38 106 ILE A C 1
ATOM 823 O O . ILE A 1 106 ? -17.182 2.262 29.816 1.00 74.38 106 ILE A O 1
ATOM 827 N N . PHE A 1 107 ? -16.417 3.105 27.880 1.00 77.62 107 PHE A N 1
ATOM 828 C CA . PHE A 1 107 ? -17.536 4.035 27.710 1.00 77.62 107 PHE A CA 1
ATOM 829 C C . PHE A 1 107 ? -18.877 3.305 27.537 1.00 77.62 107 PHE A C 1
ATOM 831 O O . PHE A 1 107 ? -19.853 3.701 28.170 1.00 77.62 107 PHE A O 1
ATOM 838 N N . ASN A 1 108 ? -18.938 2.196 26.786 1.00 77.38 108 ASN A N 1
ATOM 839 C CA . ASN A 1 108 ? -20.162 1.384 26.703 1.00 77.38 108 ASN A CA 1
ATOM 840 C C . ASN A 1 108 ? -20.532 0.745 28.048 1.00 77.38 108 ASN A C 1
ATOM 842 O O . ASN A 1 108 ? -21.712 0.685 28.389 1.00 77.38 108 ASN A O 1
ATOM 846 N N . SER A 1 109 ? -19.554 0.308 28.844 1.00 87.56 109 SER A N 1
ATOM 847 C CA . SER A 1 109 ? -19.807 -0.225 30.188 1.00 87.56 109 SER A CA 1
ATOM 848 C C . SER A 1 109 ? -20.439 0.826 31.108 1.00 87.56 109 SER A C 1
ATOM 850 O O . SER A 1 109 ? -21.479 0.582 31.716 1.00 87.56 109 SER A O 1
ATOM 852 N N . PHE A 1 110 ? -19.899 2.047 31.149 1.00 89.00 110 PHE A N 1
ATOM 853 C CA . PHE A 1 110 ? -20.505 3.113 31.951 1.00 89.00 110 PHE A CA 1
ATOM 854 C C . PHE A 1 110 ? -21.903 3.497 31.459 1.00 89.00 110 PHE A C 1
ATOM 856 O O . PHE A 1 110 ? -22.810 3.637 32.276 1.00 89.00 110 PHE A O 1
ATOM 863 N N . ILE A 1 111 ? -22.102 3.618 30.142 1.00 88.81 111 ILE A N 1
ATOM 864 C CA . ILE A 1 111 ? -23.412 3.943 29.557 1.00 88.81 111 ILE A CA 1
ATOM 865 C C . ILE A 1 111 ? -24.446 2.867 29.911 1.00 88.81 111 ILE A C 1
ATOM 867 O O . ILE A 1 111 ? -25.542 3.194 30.359 1.00 88.81 111 ILE A O 1
ATOM 871 N N . THR A 1 112 ? -24.098 1.586 29.777 1.00 89.06 112 THR A N 1
ATOM 872 C CA . THR A 1 112 ? -25.001 0.478 30.128 1.00 89.06 112 THR A CA 1
ATOM 873 C C . THR A 1 112 ? -25.346 0.453 31.617 1.00 89.06 112 THR A C 1
ATOM 875 O O . THR A 1 112 ? -26.517 0.298 31.959 1.00 89.06 112 THR A O 1
ATOM 878 N N . ILE A 1 113 ? -24.377 0.688 32.507 1.00 92.19 113 ILE A N 1
ATOM 879 C CA . ILE A 1 113 ? -24.621 0.778 33.956 1.00 92.19 113 ILE A CA 1
ATOM 880 C C . ILE A 1 113 ? -25.556 1.951 34.285 1.00 92.19 113 ILE A C 1
ATOM 882 O O . ILE A 1 113 ? -26.509 1.781 35.044 1.00 92.19 113 ILE A O 1
ATOM 886 N N . PHE A 1 114 ? -25.330 3.126 33.691 1.00 92.56 114 PHE A N 1
ATOM 887 C CA . PHE A 1 114 ? -26.185 4.299 33.893 1.00 92.56 114 PHE A CA 1
ATOM 888 C C . PHE A 1 114 ? -27.629 4.050 33.450 1.00 92.56 114 PHE A C 1
ATOM 890 O O . PHE A 1 114 ? -28.556 4.380 34.186 1.00 92.56 114 PHE A O 1
ATOM 897 N N . VAL A 1 115 ? -27.829 3.435 32.281 1.00 92.81 115 VAL A N 1
ATOM 898 C CA . VAL A 1 115 ? -29.166 3.085 31.774 1.00 92.81 115 VAL A CA 1
ATOM 899 C C . VAL A 1 115 ? -29.881 2.141 32.741 1.00 92.81 115 VAL A C 1
ATOM 901 O O . VAL A 1 115 ? -31.041 2.367 33.061 1.00 92.81 115 VAL A O 1
ATOM 904 N N . VAL A 1 116 ? -29.192 1.125 33.267 1.00 93.50 116 VAL A N 1
ATOM 905 C CA . VAL A 1 116 ? -29.773 0.195 34.249 1.00 93.50 116 VAL A CA 1
ATOM 906 C C . VAL A 1 116 ? -30.169 0.915 35.542 1.00 93.50 116 VAL A C 1
ATOM 908 O O . VAL A 1 116 ? -31.260 0.681 36.050 1.00 93.50 116 VAL A O 1
ATOM 911 N N . ILE A 1 117 ? -29.337 1.828 36.053 1.00 93.44 117 ILE A N 1
ATOM 912 C CA . ILE A 1 117 ? -29.649 2.614 37.261 1.00 93.44 117 ILE A CA 1
ATOM 913 C C . ILE A 1 117 ? -30.889 3.496 37.047 1.00 93.44 117 ILE A C 1
ATOM 915 O O . I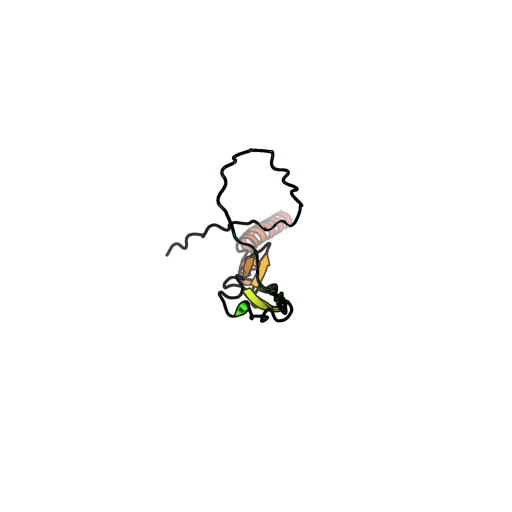LE A 1 117 ? -31.739 3.577 37.930 1.00 93.44 117 ILE A O 1
ATOM 919 N N . LEU A 1 118 ? -31.015 4.125 35.875 1.00 92.38 118 LEU A N 1
ATOM 920 C CA . LEU A 1 118 ? -32.169 4.959 35.518 1.00 92.38 118 LEU A CA 1
ATOM 921 C C . LEU A 1 118 ? -33.460 4.162 35.289 1.00 92.38 118 LEU A C 1
ATOM 923 O O . LEU A 1 118 ? -34.534 4.744 35.338 1.00 92.38 118 LEU A O 1
ATOM 927 N N . LEU A 1 119 ? -33.369 2.860 35.007 1.00 91.44 119 LEU A N 1
ATOM 928 C CA . LEU A 1 119 ? -34.533 1.978 34.868 1.00 91.44 119 LEU A CA 1
ATOM 929 C C . LEU A 1 119 ? -35.015 1.410 36.212 1.00 91.44 119 LEU A C 1
ATOM 931 O O . LEU A 1 119 ? -36.138 0.916 36.292 1.00 91.44 119 LEU A O 1
ATOM 935 N N . ILE A 1 120 ? -34.157 1.422 37.236 1.00 92.50 120 ILE A N 1
ATOM 936 C CA . ILE A 1 120 ? -34.455 0.893 38.576 1.00 92.50 120 ILE A CA 1
ATOM 937 C C . ILE A 1 120 ? -34.981 1.990 39.517 1.00 92.50 120 ILE A C 1
ATOM 939 O O . ILE A 1 120 ? -35.772 1.680 40.409 1.00 92.50 120 ILE A O 1
ATOM 943 N N . ASN A 1 121 ? -34.542 3.239 39.332 1.00 73.44 121 ASN A N 1
ATOM 944 C CA . ASN A 1 121 ? -35.014 4.416 40.075 1.00 73.44 121 ASN A CA 1
ATOM 945 C C . ASN A 1 121 ? -36.237 5.061 39.417 1.00 73.44 121 ASN A C 1
ATOM 947 O O . ASN A 1 121 ? -37.074 5.600 40.176 1.00 73.44 121 ASN A O 1
#

Radius of gyration: 31.26 Å; chains: 1; bounding box: 74×51×84 Å

InterPro domains:
  IPR000742 EGF-like domain [PS01186] (79-92)
  IPR024731 NELL2-like, EGF domain [PF12947] (56-92)

pLDDT: mean 70.55, std 22.67, range [32.09, 97.62]

Secondary structure (DSSP, 8-state):
--PPPP---------------PPP----------------------TT------GGGTGGGG--TTEEEEEEETTEEEEEEPTTEEEETTEEEEHHHHH--HHHHHHHHHHHHHHHHHHH-

Organism: Plasmodium falciparum (isolate Dd2) (NCBI:txid57267)